Protein AF-A0A498HVF0-F1 (afdb_monomer)

Sequence (155 aa):
MLTQRLDYTDRWCKIGSKQEGSKFPEIDLFKDVYVQPGDETSEQLHVAMVEKGVIVLQEVTSQLPPETPIEDVTVPEDVGFEIMTEVLNQKFSRCHGKVVRGIGKARVRETGASSSRSTTGEVNALKEEVATLKGQLVAQDKQIKAKSEQMKAQS

pLDDT: mean 71.38, std 17.04, range [36.75, 92.62]

Radius of gyration: 37.83 Å; Cα contacts (8 Å, |Δi|>4): 48; chains: 1; bounding box: 60×61×109 Å

Structure (mmCIF, N/CA/C/O backbone):
data_AF-A0A498HVF0-F1
#
_entry.id   AF-A0A498HVF0-F1
#
loop_
_atom_site.group_PDB
_atom_site.id
_atom_site.type_symbol
_atom_site.label_atom_id
_atom_site.label_alt_id
_atom_site.label_comp_id
_atom_site.label_asym_id
_atom_site.label_entity_id
_atom_site.label_seq_id
_atom_site.pdbx_PDB_ins_code
_atom_s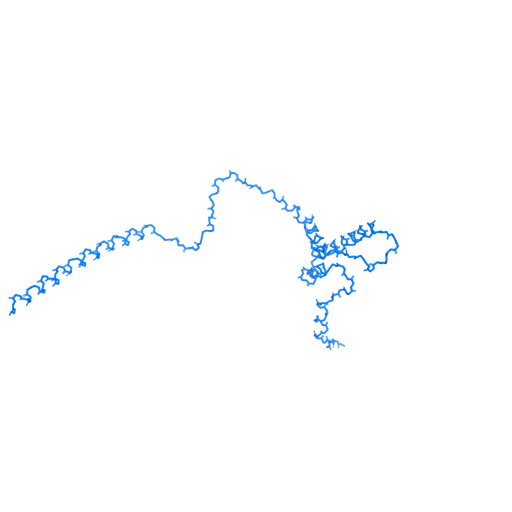ite.Cartn_x
_atom_site.Cartn_y
_atom_site.Cartn_z
_atom_site.occupancy
_atom_site.B_iso_or_equiv
_atom_site.auth_seq_id
_atom_site.auth_comp_id
_atom_site.auth_asym_id
_atom_site.auth_atom_id
_atom_site.pdbx_PDB_model_num
ATOM 1 N N . MET A 1 1 ? 11.348 -39.044 22.028 1.00 38.16 1 MET A N 1
ATOM 2 C CA . MET A 1 1 ? 12.052 -38.320 20.954 1.00 38.16 1 MET A CA 1
ATOM 3 C C . MET A 1 1 ? 11.135 -38.257 19.750 1.00 38.16 1 MET A C 1
ATOM 5 O O . MET A 1 1 ? 10.728 -39.315 19.305 1.00 38.16 1 MET A O 1
ATOM 9 N N . LEU A 1 2 ? 10.824 -37.026 19.330 1.00 42.25 2 LEU A N 1
ATOM 10 C CA . LEU A 1 2 ? 10.526 -36.534 17.976 1.00 42.25 2 LEU A CA 1
ATOM 11 C C . LEU A 1 2 ? 9.499 -37.271 17.098 1.00 42.25 2 LEU A C 1
ATOM 13 O O . LEU A 1 2 ? 9.550 -38.477 16.945 1.00 42.25 2 LEU A O 1
ATOM 17 N N . THR A 1 3 ? 8.655 -36.633 16.300 1.00 42.91 3 THR A N 1
ATOM 18 C CA . THR A 1 3 ? 8.029 -35.307 16.231 1.00 42.91 3 THR A CA 1
ATOM 19 C C . THR A 1 3 ? 7.040 -35.487 15.078 1.00 42.91 3 THR A C 1
ATOM 21 O O . THR A 1 3 ? 7.433 -35.898 13.993 1.00 42.91 3 THR A O 1
ATOM 24 N N . GLN A 1 4 ? 5.766 -35.227 15.358 1.00 43.28 4 GLN A N 1
ATOM 25 C CA . GLN A 1 4 ? 4.770 -34.642 14.457 1.00 43.28 4 GLN A CA 1
ATOM 26 C C . GLN A 1 4 ? 4.785 -35.110 12.993 1.00 43.28 4 GLN A C 1
ATOM 28 O O . GLN A 1 4 ? 5.398 -34.505 12.115 1.00 43.28 4 GLN A O 1
ATOM 33 N N . ARG A 1 5 ? 3.970 -36.129 12.728 1.00 46.84 5 ARG A N 1
ATOM 34 C CA . ARG A 1 5 ? 3.372 -36.379 11.418 1.00 46.84 5 ARG A CA 1
ATOM 35 C C . ARG A 1 5 ? 1.910 -35.935 11.502 1.00 46.84 5 ARG A C 1
ATOM 37 O O . ARG A 1 5 ? 1.025 -36.768 11.608 1.00 46.84 5 ARG A O 1
ATOM 44 N N . LEU A 1 6 ? 1.696 -34.623 11.585 1.00 47.56 6 LEU A N 1
ATOM 45 C CA . LEU A 1 6 ? 0.376 -34.009 11.427 1.00 47.56 6 LEU A CA 1
ATOM 46 C C . LEU A 1 6 ? 0.409 -33.167 10.151 1.00 47.56 6 LEU A C 1
ATOM 48 O O . LEU A 1 6 ? 0.885 -32.033 10.114 1.00 47.56 6 LEU A O 1
ATOM 52 N N . ASP A 1 7 ? 0.086 -33.877 9.077 1.00 44.22 7 ASP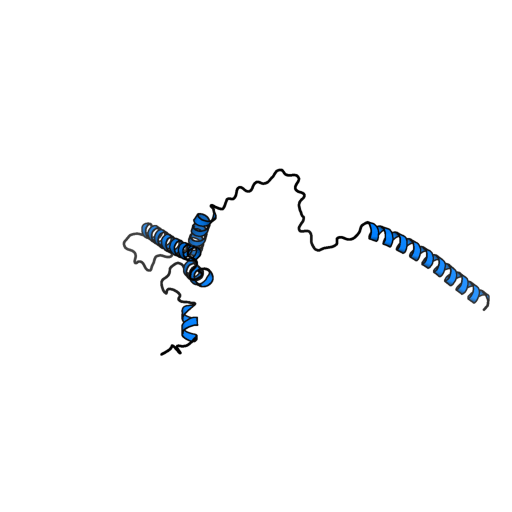 A N 1
ATOM 53 C CA . ASP A 1 7 ? -0.838 -33.511 8.012 1.00 44.22 7 ASP A CA 1
ATOM 54 C C . ASP A 1 7 ? -0.735 -32.090 7.454 1.00 44.22 7 ASP A C 1
ATOM 56 O O . ASP A 1 7 ? -1.288 -31.099 7.921 1.00 44.22 7 ASP A O 1
ATOM 60 N N . TYR A 1 8 ? -0.026 -32.043 6.333 1.00 40.94 8 TYR A N 1
ATOM 61 C CA . TYR A 1 8 ? 0.175 -30.900 5.456 1.00 40.94 8 TYR A CA 1
ATOM 62 C C . TYR A 1 8 ? -1.144 -30.230 5.014 1.00 40.94 8 TYR A C 1
ATOM 64 O O . TYR A 1 8 ? -1.128 -29.056 4.671 1.00 40.94 8 TYR A O 1
ATOM 72 N N . THR A 1 9 ? -2.288 -30.920 5.071 1.00 46.25 9 THR A N 1
ATOM 73 C CA . THR A 1 9 ? -3.623 -30.405 4.713 1.00 46.25 9 THR A CA 1
ATOM 74 C C . THR A 1 9 ? -4.228 -29.451 5.749 1.00 46.25 9 THR A C 1
ATOM 76 O O . THR A 1 9 ? -4.924 -28.516 5.355 1.00 46.25 9 THR A O 1
ATOM 79 N N . ASP A 1 10 ? -3.889 -29.582 7.037 1.00 44.72 10 ASP A N 1
ATOM 80 C CA . ASP A 1 10 ? -4.274 -28.597 8.069 1.00 44.72 10 ASP A CA 1
ATOM 81 C C . ASP A 1 10 ? -3.560 -27.256 7.864 1.00 44.72 10 ASP A C 1
ATOM 83 O O . ASP A 1 10 ? -4.070 -26.192 8.210 1.00 44.72 10 ASP A O 1
ATOM 87 N N . ARG A 1 11 ? -2.373 -27.286 7.249 1.00 47.00 11 ARG A N 1
ATOM 88 C CA . ARG A 1 11 ? -1.571 -26.090 6.983 1.00 47.00 11 ARG A CA 1
ATOM 89 C C . ARG A 1 11 ? -2.178 -25.212 5.889 1.00 47.00 11 ARG A C 1
ATOM 91 O O . ARG A 1 11 ? -2.029 -24.002 5.962 1.00 47.00 11 ARG A O 1
ATOM 98 N N . TRP A 1 12 ? -2.887 -25.800 4.923 1.00 36.75 12 TRP A N 1
ATOM 99 C CA . TRP A 1 12 ? -3.553 -25.055 3.848 1.00 36.75 12 TRP A CA 1
ATOM 100 C C . TRP A 1 12 ? -4.923 -24.504 4.264 1.00 36.75 12 TRP A C 1
ATOM 102 O O . TRP A 1 12 ? -5.242 -23.382 3.887 1.00 36.75 12 TRP A O 1
ATOM 112 N N . CYS A 1 13 ? -5.679 -25.196 5.130 1.00 44.62 13 CYS A N 1
ATOM 113 C CA . CYS A 1 13 ? -6.848 -24.591 5.796 1.00 44.62 13 CYS A CA 1
ATOM 114 C C . CYS A 1 13 ? -6.461 -23.407 6.703 1.00 44.62 13 CYS A C 1
ATOM 116 O O . CYS A 1 13 ? -7.275 -22.524 6.950 1.00 44.62 13 CYS A O 1
ATOM 118 N N . LYS A 1 14 ? -5.207 -23.356 7.168 1.00 47.31 14 LYS A N 1
ATOM 119 C CA . LYS A 1 14 ? -4.683 -22.291 8.034 1.00 47.31 14 LYS A CA 1
ATOM 120 C C . LYS A 1 14 ? -4.150 -21.057 7.298 1.00 47.31 14 LYS A C 1
ATOM 122 O O . LYS A 1 14 ? -3.873 -20.064 7.954 1.00 47.31 14 LYS A 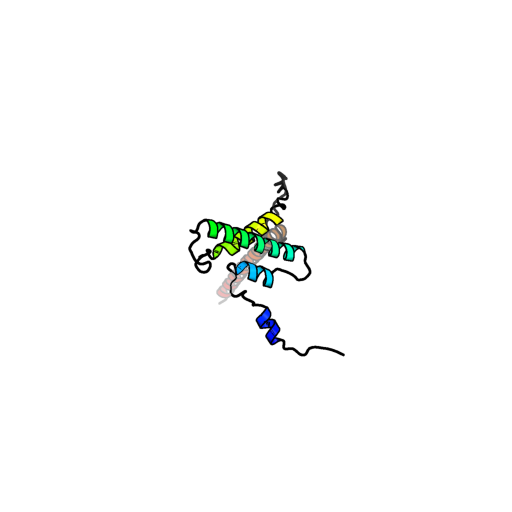O 1
ATOM 127 N N . ILE A 1 15 ? -4.009 -21.119 5.970 1.00 46.22 15 ILE A N 1
ATOM 128 C CA . ILE A 1 15 ? -3.634 -19.975 5.107 1.00 46.22 15 ILE A CA 1
ATOM 129 C C . ILE A 1 15 ? -4.857 -19.103 4.779 1.00 46.22 15 ILE A C 1
ATOM 131 O O . ILE A 1 15 ? -4.719 -17.996 4.283 1.00 46.22 15 ILE A O 1
ATOM 135 N N . GLY A 1 16 ? -6.063 -19.602 5.050 1.00 43.41 16 GLY A N 1
ATOM 136 C CA . GLY A 1 16 ? -7.310 -18.892 4.804 1.00 43.41 16 GLY A CA 1
ATOM 137 C C . GLY A 1 16 ? -8.215 -18.934 6.019 1.00 43.41 16 GLY A C 1
ATOM 138 O O . GLY A 1 16 ? -9.400 -19.235 5.872 1.00 43.41 16 GLY A O 1
ATOM 139 N N . SER A 1 17 ? -7.689 -18.646 7.216 1.00 48.69 17 SER A N 1
ATOM 140 C CA . SER A 1 17 ? -8.579 -18.244 8.299 1.00 48.69 17 SER A CA 1
ATOM 141 C C . SER A 1 17 ? -9.159 -16.888 7.919 1.00 48.69 17 SER A C 1
ATOM 143 O O . SER A 1 17 ? -8.683 -15.854 8.376 1.00 48.69 17 SER A O 1
ATOM 145 N N . LYS A 1 18 ? -10.220 -16.896 7.101 1.00 52.09 18 LYS A N 1
ATOM 146 C CA . LYS A 1 18 ? -11.287 -15.920 7.274 1.00 52.09 18 LYS A CA 1
ATOM 147 C C . LYS A 1 18 ? -11.528 -15.904 8.774 1.00 52.09 18 LYS A C 1
ATOM 149 O O . LYS A 1 18 ? -11.948 -16.919 9.329 1.00 52.09 18 LYS A O 1
ATOM 154 N N . GLN A 1 19 ? -11.183 -14.814 9.447 1.00 54.00 19 GLN A N 1
ATOM 155 C CA . GLN A 1 19 ? -11.828 -14.547 10.715 1.00 54.00 19 GLN A CA 1
ATOM 156 C C . GLN A 1 19 ? -13.307 -14.453 10.350 1.00 54.00 19 GLN A C 1
ATOM 158 O O . GLN A 1 19 ? -13.738 -13.452 9.784 1.00 54.00 19 GLN A O 1
ATOM 163 N N . GLU A 1 20 ? -14.057 -15.543 10.518 1.00 44.06 20 GLU A N 1
ATOM 164 C CA . GLU A 1 20 ? -15.509 -15.533 10.385 1.00 44.06 20 GLU A CA 1
ATOM 165 C C . GLU A 1 20 ? -16.008 -14.489 11.393 1.00 44.06 20 GLU A C 1
ATOM 167 O O . GLU A 1 20 ? -16.023 -14.737 12.595 1.00 44.06 20 GLU A O 1
ATOM 172 N N . GLY A 1 21 ? -16.272 -13.269 10.905 1.00 59.81 21 GLY A N 1
ATOM 173 C CA . GLY A 1 21 ? -16.615 -12.101 11.723 1.00 59.81 21 GLY A CA 1
ATOM 174 C C . GLY A 1 21 ? -15.734 -10.854 11.551 1.00 59.81 21 GLY A C 1
ATOM 175 O O . GLY A 1 21 ? -16.087 -9.808 12.095 1.00 59.81 21 GLY A O 1
ATOM 176 N N . SER A 1 22 ? -14.624 -10.904 10.805 1.00 71.88 22 SER A N 1
ATOM 177 C CA . SER A 1 22 ? -13.872 -9.683 10.485 1.00 71.88 22 SER A CA 1
ATOM 178 C C . SER A 1 22 ? -14.648 -8.824 9.495 1.00 71.88 22 SER A C 1
ATOM 180 O O . SER A 1 22 ? -15.094 -9.291 8.447 1.00 71.88 22 SER A O 1
ATOM 182 N N . LYS A 1 23 ? -14.795 -7.543 9.838 1.00 79.69 23 LYS A N 1
ATOM 183 C CA . LYS A 1 23 ? -15.434 -6.535 8.985 1.00 79.69 23 LYS A CA 1
ATOM 184 C C . LYS A 1 23 ? -14.487 -5.999 7.902 1.00 79.69 23 LYS A C 1
ATOM 186 O O . LYS A 1 23 ? -14.924 -5.200 7.084 1.00 79.69 23 LYS A O 1
ATOM 191 N N . PHE A 1 24 ? -13.222 -6.436 7.897 1.00 84.00 24 PHE A N 1
ATOM 192 C CA . PHE A 1 24 ? -12.171 -5.950 7.000 1.00 84.00 24 PHE A CA 1
ATOM 193 C C . PHE A 1 24 ? -11.349 -7.112 6.416 1.00 84.00 24 PHE A C 1
ATOM 195 O O . PHE A 1 24 ? -10.229 -7.369 6.874 1.00 84.00 24 PHE A O 1
ATOM 202 N N . PRO A 1 25 ? -11.876 -7.823 5.402 1.00 85.94 25 PRO A N 1
ATOM 203 C CA . PRO A 1 25 ? -11.166 -8.935 4.767 1.00 85.94 25 PRO A CA 1
ATOM 204 C C . PRO A 1 25 ? -9.836 -8.511 4.119 1.00 85.94 25 PRO A C 1
ATOM 206 O O . PRO A 1 25 ? -8.921 -9.323 4.002 1.00 85.94 25 PRO A O 1
ATOM 209 N N . GLU A 1 26 ? -9.689 -7.243 3.742 1.00 88.06 26 GLU A N 1
ATOM 210 C CA . GLU A 1 26 ? -8.460 -6.666 3.192 1.00 88.06 26 GLU A CA 1
ATOM 211 C C . GLU A 1 26 ? -7.313 -6.675 4.204 1.00 88.06 26 GLU A C 1
ATOM 213 O O . GLU A 1 26 ? -6.169 -6.965 3.849 1.00 88.06 26 GLU A O 1
ATOM 218 N N . ILE A 1 27 ? -7.615 -6.369 5.468 1.00 87.31 27 ILE A N 1
ATOM 219 C CA . ILE A 1 27 ? -6.619 -6.319 6.546 1.00 87.31 27 ILE A CA 1
ATOM 220 C C . ILE A 1 27 ? -6.186 -7.743 6.914 1.00 87.31 27 ILE A C 1
ATOM 222 O O . ILE A 1 27 ? -4.997 -7.989 7.132 1.00 87.31 27 ILE A O 1
ATOM 226 N N . ASP A 1 28 ? -7.123 -8.696 6.911 1.00 88.25 28 ASP A N 1
ATOM 227 C CA . ASP A 1 28 ? -6.799 -10.113 7.095 1.00 88.25 28 ASP A CA 1
ATOM 228 C C . ASP A 1 28 ? -5.913 -10.631 5.949 1.00 88.25 28 ASP A C 1
ATOM 230 O O . ASP A 1 28 ? -4.879 -11.253 6.194 1.00 88.25 28 ASP A O 1
ATOM 234 N N . LEU A 1 29 ? -6.239 -10.293 4.696 1.00 88.69 29 LEU A N 1
ATOM 235 C CA . LEU A 1 29 ? -5.413 -10.649 3.540 1.00 88.69 29 LEU A CA 1
ATOM 236 C C . LEU A 1 29 ? -4.016 -10.016 3.616 1.00 88.69 29 LEU A C 1
ATOM 238 O O . LEU A 1 29 ? -3.027 -10.651 3.245 1.00 88.69 29 LEU A O 1
ATOM 242 N N . PHE A 1 30 ? -3.909 -8.778 4.109 1.00 88.56 30 PHE A N 1
ATOM 243 C CA . PHE A 1 30 ? -2.622 -8.114 4.301 1.00 88.56 30 PHE A CA 1
ATOM 244 C C . PHE A 1 30 ? -1.713 -8.912 5.241 1.00 88.56 30 PHE A C 1
ATOM 246 O O . PHE A 1 30 ? -0.533 -9.109 4.941 1.00 88.56 30 PHE A O 1
ATOM 253 N N . LYS A 1 31 ? -2.268 -9.417 6.346 1.00 88.25 31 LYS A N 1
ATOM 254 C CA . LYS A 1 31 ? -1.548 -10.282 7.282 1.00 88.25 31 LYS A CA 1
ATOM 255 C C . LYS A 1 31 ? -1.006 -11.534 6.599 1.00 88.25 31 LYS A C 1
ATOM 257 O O . LYS A 1 31 ? 0.163 -11.865 6.765 1.00 88.25 31 LYS A O 1
ATOM 262 N N . ASP A 1 32 ? -1.844 -12.204 5.820 1.00 87.44 32 ASP A N 1
ATOM 263 C CA . ASP A 1 32 ? -1.503 -13.504 5.246 1.00 87.44 32 ASP A CA 1
ATOM 264 C C . ASP A 1 32 ? -0.526 -13.396 4.062 1.00 87.44 32 ASP A C 1
ATOM 266 O O . ASP A 1 32 ? 0.286 -14.297 3.843 1.00 87.44 32 ASP A O 1
ATOM 270 N N . VAL A 1 33 ? -0.580 -12.296 3.301 1.00 89.00 33 VAL A N 1
ATOM 271 C CA . VAL A 1 33 ? 0.235 -12.102 2.088 1.00 89.00 33 VAL A CA 1
ATOM 272 C C . VAL A 1 33 ? 1.514 -11.304 2.352 1.00 89.00 33 VAL A C 1
ATOM 274 O O . VAL A 1 33 ? 2.545 -11.599 1.747 1.00 89.00 33 VAL A O 1
ATOM 277 N N . TYR A 1 34 ? 1.463 -10.288 3.219 1.00 84.69 34 TYR A N 1
ATOM 278 C CA . TYR A 1 34 ? 2.530 -9.287 3.342 1.00 84.69 34 TYR A CA 1
ATOM 279 C C . TYR A 1 34 ? 3.232 -9.258 4.701 1.00 84.69 34 TYR A C 1
ATOM 281 O O . TYR A 1 34 ? 4.359 -8.765 4.765 1.00 84.69 34 TYR A O 1
ATOM 289 N N . VAL A 1 35 ? 2.624 -9.768 5.778 1.00 89.50 35 VAL A N 1
ATOM 290 C CA . VAL A 1 35 ? 3.291 -9.800 7.089 1.00 89.50 35 VAL A CA 1
ATOM 291 C C . VAL A 1 35 ? 4.255 -10.975 7.132 1.00 89.50 35 VAL A C 1
ATOM 293 O O . VAL A 1 35 ? 3.862 -12.141 7.181 1.00 89.50 35 VAL A O 1
ATOM 296 N N . GLN A 1 36 ? 5.548 -10.660 7.106 1.00 88.44 36 GLN A N 1
ATOM 297 C CA . GLN A 1 36 ? 6.593 -11.665 7.191 1.00 88.44 36 GLN A CA 1
ATOM 298 C C . GLN A 1 36 ? 6.885 -11.968 8.668 1.00 88.44 36 GLN A C 1
ATOM 300 O O . GLN A 1 36 ? 7.240 -11.052 9.411 1.00 88.44 36 GLN A O 1
ATOM 305 N N . PRO A 1 37 ? 6.805 -13.237 9.110 1.00 81.94 37 PRO A N 1
ATOM 306 C CA . PRO A 1 37 ? 7.096 -13.589 10.495 1.00 81.94 37 PRO A CA 1
ATOM 307 C C . PRO A 1 37 ? 8.516 -13.170 10.887 1.00 81.94 37 PRO A C 1
ATOM 309 O O . PRO A 1 37 ? 9.480 -13.554 10.216 1.00 81.94 37 PRO A O 1
ATOM 312 N N . GLY A 1 38 ? 8.644 -12.419 11.982 1.00 84.00 38 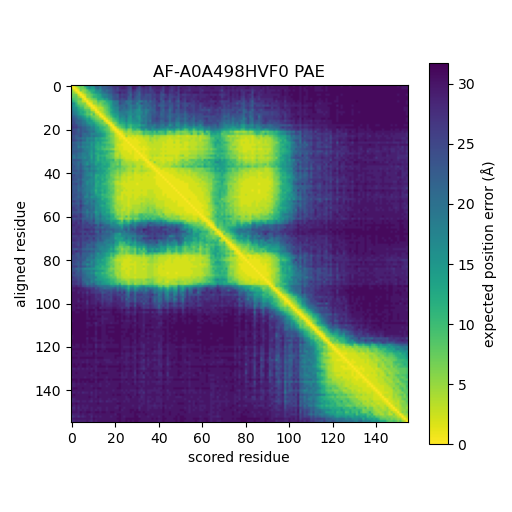GLY A N 1
ATOM 313 C CA . GLY A 1 38 ? 9.934 -11.933 12.475 1.00 84.00 38 GLY A CA 1
ATOM 314 C C . GLY A 1 38 ? 10.415 -10.623 11.843 1.00 84.00 38 GLY A C 1
ATOM 315 O O . GLY A 1 38 ? 11.517 -10.181 12.164 1.00 84.00 38 GLY A O 1
ATOM 316 N N . ASP A 1 39 ? 9.615 -9.992 10.978 1.00 88.25 39 ASP A N 1
ATOM 317 C CA . ASP A 1 39 ? 9.798 -8.589 10.604 1.00 88.25 39 ASP A CA 1
ATOM 318 C C . ASP A 1 39 ? 8.885 -7.694 11.450 1.00 88.25 39 ASP A C 1
ATOM 320 O O . ASP A 1 39 ? 7.689 -7.550 11.191 1.00 88.25 39 ASP A O 1
ATOM 324 N N . GLU A 1 40 ? 9.492 -7.031 12.432 1.00 89.62 40 GLU A N 1
ATOM 325 C CA . GLU A 1 40 ? 8.815 -6.120 13.355 1.00 89.62 40 GLU A CA 1
ATOM 326 C C . GLU A 1 40 ? 8.066 -4.989 12.632 1.00 89.62 40 GLU A C 1
ATOM 328 O O . GLU A 1 40 ? 7.063 -4.490 13.143 1.00 89.62 40 GLU A O 1
ATOM 333 N N . THR A 1 41 ? 8.520 -4.566 11.447 1.00 88.31 41 THR A N 1
ATOM 334 C CA . THR A 1 41 ? 7.895 -3.449 10.728 1.00 88.31 41 THR A CA 1
ATOM 335 C C . THR A 1 41 ? 6.575 -3.849 10.078 1.00 88.31 41 THR A C 1
ATOM 337 O O . THR A 1 41 ? 5.579 -3.140 10.244 1.00 88.31 41 THR A O 1
ATOM 340 N N . SER A 1 42 ? 6.533 -4.994 9.390 1.00 87.44 42 SER A N 1
ATOM 341 C CA . SER A 1 42 ? 5.299 -5.530 8.806 1.00 87.44 42 SER A CA 1
ATOM 342 C C . SER A 1 42 ? 4.288 -5.951 9.880 1.00 87.44 42 SER A C 1
ATOM 344 O O . SER A 1 42 ? 3.096 -5.665 9.748 1.00 87.44 42 SER A O 1
ATOM 346 N N . GLU A 1 43 ? 4.757 -6.511 10.999 1.00 88.94 43 GLU A N 1
ATOM 347 C CA . GLU A 1 43 ? 3.909 -6.840 12.149 1.00 88.94 43 GLU A CA 1
ATOM 348 C C . GLU A 1 43 ? 3.295 -5.577 12.781 1.00 88.94 43 GLU A C 1
ATOM 350 O O . GLU A 1 43 ? 2.085 -5.526 13.020 1.00 88.94 43 GLU A O 1
ATOM 355 N N . GLN A 1 44 ? 4.088 -4.515 12.978 1.00 90.75 44 GLN A N 1
ATOM 356 C CA . GLN A 1 44 ? 3.588 -3.225 13.472 1.00 90.75 44 GLN A CA 1
ATOM 357 C C . GLN A 1 44 ? 2.579 -2.568 12.523 1.00 90.75 44 GLN A C 1
ATOM 359 O O . GLN A 1 44 ? 1.661 -1.892 12.989 1.00 90.75 44 GLN A O 1
ATOM 364 N N . LEU A 1 45 ? 2.745 -2.729 11.207 1.00 91.25 45 LEU A N 1
ATOM 365 C CA . LEU A 1 45 ? 1.788 -2.215 10.226 1.00 91.25 45 LEU A CA 1
ATOM 366 C C . LEU A 1 45 ? 0.433 -2.899 10.371 1.00 91.25 45 LEU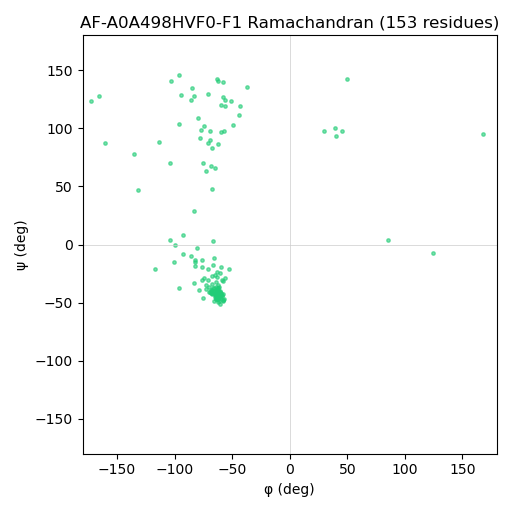 A C 1
ATOM 368 O O . LEU A 1 45 ? -0.582 -2.211 10.452 1.00 91.25 45 LEU A O 1
ATOM 372 N N . HIS A 1 46 ? 0.419 -4.227 10.472 1.00 90.94 46 HIS A N 1
ATOM 373 C CA . HIS A 1 46 ? -0.818 -4.975 10.664 1.00 90.94 46 HIS A CA 1
ATOM 374 C C . HIS A 1 46 ? -1.519 -4.603 11.978 1.00 90.94 46 HIS A C 1
ATOM 376 O O . HIS A 1 46 ? -2.722 -4.351 11.974 1.00 90.94 46 HIS A O 1
ATOM 382 N N . VAL A 1 47 ? -0.780 -4.488 13.089 1.00 91.75 47 VAL A N 1
ATOM 383 C CA . VAL A 1 47 ? -1.355 -4.040 14.373 1.00 91.75 47 VAL A CA 1
ATOM 384 C C . VAL A 1 47 ? -2.007 -2.662 14.233 1.00 91.75 47 VAL A C 1
ATOM 386 O O . VAL A 1 47 ? -3.155 -2.490 14.633 1.00 91.75 47 VAL A O 1
ATOM 389 N N . ALA A 1 48 ? -1.328 -1.705 13.595 1.00 92.62 48 ALA A N 1
ATOM 390 C CA . ALA A 1 48 ? -1.870 -0.365 13.385 1.00 92.62 48 ALA A CA 1
ATOM 391 C C . ALA A 1 48 ? -3.124 -0.354 12.487 1.00 92.62 48 ALA A C 1
ATOM 393 O O . ALA A 1 48 ? -4.045 0.422 12.736 1.00 92.62 48 ALA A O 1
ATOM 394 N N . MET A 1 49 ? -3.183 -1.213 11.461 1.00 92.31 49 MET A N 1
ATOM 395 C CA . MET A 1 49 ? -4.374 -1.373 10.613 1.00 92.31 49 MET A CA 1
ATOM 396 C C . MET A 1 49 ? -5.563 -1.922 11.405 1.00 92.31 49 MET A C 1
ATOM 398 O O . MET A 1 49 ? -6.665 -1.390 11.291 1.00 92.31 49 MET A O 1
ATOM 402 N N . VAL A 1 50 ? -5.341 -2.927 12.257 1.00 89.94 50 VAL A N 1
ATOM 403 C CA . VAL A 1 50 ? -6.391 -3.486 13.122 1.00 89.94 50 VAL A CA 1
ATOM 404 C C . VAL A 1 50 ? -6.893 -2.444 14.124 1.00 89.94 50 VAL A C 1
ATOM 406 O O . VAL A 1 50 ? -8.101 -2.254 14.255 1.00 89.94 50 VAL A O 1
ATOM 409 N N . GLU A 1 51 ? -5.991 -1.720 14.792 1.00 91.75 51 GLU A N 1
ATOM 410 C CA . GLU A 1 51 ? -6.353 -0.651 15.735 1.00 91.75 51 GLU A CA 1
ATOM 411 C C . GLU A 1 51 ? -7.187 0.447 15.063 1.00 91.75 51 GLU A C 1
ATOM 413 O O . GLU A 1 51 ? -8.216 0.869 15.595 1.00 91.75 51 GLU A O 1
ATOM 418 N N . LYS A 1 52 ? -6.785 0.879 13.863 1.00 90.88 52 LYS A N 1
ATOM 419 C CA . LYS A 1 52 ? -7.535 1.857 13.067 1.00 90.88 52 LYS A CA 1
ATOM 420 C C . LYS A 1 52 ? -8.904 1.335 12.648 1.00 90.88 52 LYS A C 1
ATOM 422 O O . LYS A 1 52 ? -9.878 2.072 12.767 1.00 90.88 52 LYS A O 1
ATOM 427 N N . GLY A 1 53 ? -9.003 0.072 12.238 1.00 88.25 53 GLY A N 1
ATOM 428 C CA . GLY A 1 53 ? -10.286 -0.556 11.931 1.00 88.25 53 GLY A CA 1
ATOM 429 C C . GLY A 1 53 ? -11.250 -0.536 13.114 1.00 88.25 53 GLY A C 1
ATOM 430 O O . GLY A 1 53 ? -12.414 -0.187 12.943 1.00 88.25 53 GLY A O 1
ATOM 431 N N . VAL A 1 54 ? -10.772 -0.812 14.330 1.00 88.38 54 VAL A N 1
ATOM 432 C CA . VAL A 1 54 ? -11.603 -0.726 15.545 1.00 88.38 54 VAL A CA 1
ATOM 433 C C . VAL A 1 54 ? -12.117 0.698 15.776 1.00 88.38 54 VAL A C 1
ATOM 435 O O . VAL A 1 54 ? -13.289 0.873 16.105 1.00 88.38 54 VAL A O 1
ATOM 438 N N . ILE A 1 55 ? -11.275 1.712 15.560 1.00 89.62 55 ILE A N 1
ATOM 439 C CA . ILE A 1 55 ? -11.669 3.122 15.689 1.00 89.62 55 ILE A CA 1
ATOM 440 C C . ILE A 1 55 ? -12.761 3.475 14.675 1.00 89.62 55 ILE A C 1
ATOM 442 O O . ILE A 1 55 ? -13.774 4.055 15.057 1.00 89.62 55 ILE A O 1
ATOM 446 N N . VAL A 1 56 ? -12.589 3.089 13.409 1.00 87.56 56 VAL A N 1
ATOM 447 C CA . VAL A 1 56 ? -13.577 3.359 12.353 1.00 87.56 56 VAL A CA 1
ATOM 448 C C . VAL A 1 56 ? -14.901 2.659 12.653 1.00 87.56 56 VAL A C 1
ATOM 450 O O . VAL A 1 56 ? -15.965 3.258 12.525 1.00 87.56 56 VAL A O 1
ATOM 453 N N . LEU A 1 57 ? -14.864 1.414 13.135 1.00 84.81 57 LEU A N 1
ATOM 454 C CA . LEU A 1 57 ? -16.074 0.715 13.572 1.00 84.81 57 LEU A CA 1
ATOM 455 C C . LEU A 1 57 ? -16.774 1.450 14.713 1.00 84.81 57 LEU A C 1
ATOM 457 O O . LEU A 1 57 ? -17.991 1.622 14.672 1.00 84.81 57 LEU A O 1
ATOM 461 N N . GLN A 1 58 ? -16.019 1.908 15.710 1.00 84.31 58 GLN A N 1
ATOM 462 C CA . GLN A 1 58 ? -16.566 2.667 16.829 1.00 84.31 58 GLN A CA 1
ATOM 463 C C . GLN A 1 58 ? -17.184 3.999 16.368 1.00 84.31 58 GLN A C 1
ATOM 465 O O . GLN A 1 58 ? -18.263 4.383 16.830 1.00 84.31 58 GLN A O 1
ATOM 470 N N . GLU A 1 59 ? -16.542 4.689 15.431 1.00 85.31 59 GLU A N 1
ATOM 471 C CA . GLU A 1 59 ? -17.055 5.918 14.831 1.00 85.31 59 GLU A CA 1
ATOM 472 C C . GLU A 1 59 ? -18.380 5.675 14.101 1.00 85.31 59 GLU A C 1
ATOM 474 O O . GLU A 1 59 ? -19.364 6.364 14.370 1.00 85.31 59 GLU A O 1
ATOM 479 N N . VAL A 1 60 ? -18.445 4.647 13.252 1.00 79.94 60 VAL A N 1
ATOM 480 C CA . VAL A 1 60 ? -19.674 4.279 12.533 1.00 79.94 60 VAL A CA 1
ATOM 481 C C . VAL A 1 60 ? -20.785 3.904 13.517 1.00 79.94 60 VAL A C 1
ATOM 483 O O . VAL A 1 60 ? -21.919 4.355 13.365 1.00 79.94 60 VAL A O 1
ATOM 486 N N . THR A 1 61 ? -20.475 3.156 14.582 1.00 76.19 61 THR A N 1
ATOM 487 C CA . THR A 1 61 ? -21.475 2.822 15.614 1.00 76.19 61 THR A CA 1
ATOM 488 C C . THR A 1 61 ? -21.984 4.040 16.380 1.00 76.19 61 THR A C 1
ATOM 490 O O . THR A 1 61 ? -23.115 4.019 16.850 1.00 76.19 61 THR A O 1
ATOM 493 N N . SER A 1 62 ? -21.197 5.117 16.471 1.00 80.75 62 SER A N 1
ATOM 494 C CA . SER A 1 62 ? -21.613 6.363 17.130 1.00 80.75 62 SER A CA 1
ATOM 495 C C . SER A 1 62 ? -22.583 7.188 16.277 1.00 80.75 62 SER A C 1
ATOM 497 O O . SER A 1 62 ? -23.290 8.042 16.810 1.00 80.75 62 SER A O 1
ATOM 499 N N . GLN A 1 63 ? -22.626 6.944 14.962 1.00 74.69 63 GLN A N 1
ATOM 500 C CA . GLN A 1 63 ? -23.590 7.567 14.047 1.00 74.69 63 GLN A CA 1
ATOM 501 C C . GLN A 1 63 ? -24.954 6.855 14.051 1.00 74.69 63 GLN A C 1
ATOM 503 O O . GLN A 1 63 ? -25.939 7.417 13.570 1.00 74.69 63 GLN A O 1
ATOM 508 N N . LEU A 1 64 ? -25.026 5.637 14.597 1.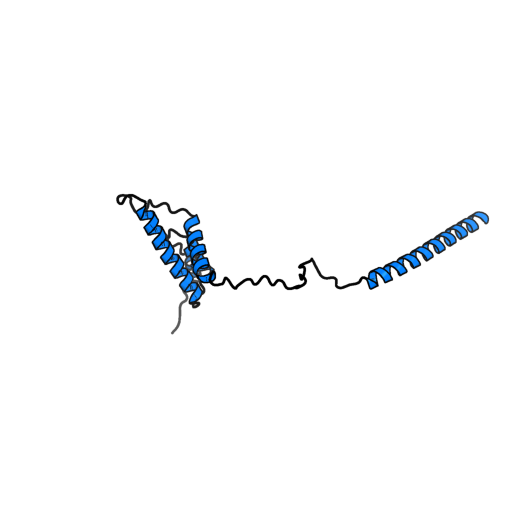00 66.94 64 LEU A N 1
ATOM 509 C CA . LEU A 1 64 ? -26.251 4.847 14.712 1.00 66.94 64 LEU A CA 1
ATOM 510 C C . LEU A 1 64 ? -26.894 5.022 16.102 1.00 66.94 64 LEU A C 1
ATOM 512 O O . LEU A 1 64 ? -26.191 5.173 17.103 1.00 66.94 64 LEU A O 1
ATOM 516 N N . PRO A 1 65 ? -28.235 5.000 16.201 1.00 65.38 65 PRO A N 1
ATOM 517 C CA . PRO A 1 65 ? -28.918 5.059 17.485 1.00 65.38 65 PRO A CA 1
ATOM 518 C C . PRO A 1 65 ? -28.564 3.830 18.349 1.00 65.38 65 PRO A C 1
ATOM 520 O O . PRO A 1 65 ? -28.491 2.711 17.831 1.00 65.38 65 PRO A O 1
ATOM 523 N N . PRO A 1 66 ? -28.383 4.006 19.673 1.00 60.81 66 PRO A N 1
ATOM 524 C CA . PRO A 1 66 ? -27.831 2.994 20.585 1.00 60.81 66 PRO A CA 1
ATOM 525 C C . PRO A 1 66 ? -28.704 1.739 20.796 1.00 60.81 66 PRO A C 1
ATOM 527 O O . PRO A 1 66 ? -28.337 0.872 21.583 1.00 60.81 66 PRO A O 1
ATOM 530 N N . GLU A 1 67 ? -29.844 1.621 20.111 1.00 57.72 67 GLU A N 1
ATOM 531 C CA . GLU A 1 67 ? -30.800 0.510 20.242 1.00 57.72 67 GLU A CA 1
ATOM 532 C C . GLU A 1 67 ? -30.678 -0.553 19.129 1.00 57.72 67 GLU A C 1
ATOM 534 O O . GLU A 1 67 ? -31.409 -1.543 19.140 1.00 57.72 67 GLU A O 1
ATOM 539 N N . THR A 1 68 ? -29.757 -0.383 18.175 1.00 56.59 68 THR A N 1
ATOM 540 C CA . THR A 1 68 ? -29.625 -1.270 17.002 1.00 56.59 68 THR A CA 1
ATOM 541 C C . THR A 1 68 ? -28.583 -2.379 17.252 1.00 56.59 68 THR A C 1
ATOM 543 O O . THR A 1 68 ? -27.467 -2.068 17.674 1.00 56.59 68 THR A O 1
ATOM 546 N N . PRO A 1 69 ? -28.897 -3.673 17.027 1.00 55.09 69 PRO A N 1
ATOM 547 C CA . PRO A 1 69 ? -27.968 -4.780 17.271 1.00 55.09 69 PRO A CA 1
ATOM 548 C C . PRO A 1 69 ? -26.715 -4.705 16.380 1.00 55.09 69 PRO A C 1
ATOM 550 O O . PRO A 1 69 ? -26.777 -4.358 15.205 1.00 55.09 69 PRO A O 1
ATOM 553 N N . ILE A 1 70 ? -25.565 -5.080 16.952 1.00 56.78 70 ILE A N 1
ATOM 554 C CA . ILE A 1 70 ? -24.198 -4.913 16.405 1.00 56.78 70 ILE A CA 1
ATOM 555 C C . ILE A 1 70 ? -23.976 -5.628 15.049 1.00 56.78 70 ILE A C 1
ATOM 557 O O . ILE A 1 70 ? -23.045 -5.283 14.311 1.00 56.78 70 ILE A O 1
ATOM 561 N N . GLU A 1 71 ? -24.831 -6.597 14.709 1.00 56.62 71 GLU A N 1
ATOM 562 C CA . GLU A 1 71 ? -24.828 -7.314 13.425 1.00 56.62 71 GLU A CA 1
ATOM 563 C C . GLU A 1 71 ? -25.305 -6.465 12.233 1.00 56.62 71 GLU A C 1
ATOM 565 O O . GLU A 1 71 ? -24.917 -6.773 11.112 1.00 56.62 71 GLU A O 1
ATOM 570 N N . ASP A 1 72 ? -26.060 -5.377 12.443 1.00 55.97 72 ASP A N 1
ATOM 571 C CA . ASP A 1 72 ? -26.654 -4.576 11.350 1.00 55.97 72 ASP A CA 1
ATOM 572 C C . ASP A 1 72 ? -25.779 -3.383 10.906 1.00 55.97 72 ASP A C 1
ATOM 574 O O . ASP A 1 72 ? -26.184 -2.522 10.126 1.00 55.97 72 ASP A O 1
ATOM 578 N N . VAL A 1 73 ? -24.544 -3.296 11.414 1.00 59.59 73 VAL A N 1
ATOM 579 C CA . VAL A 1 73 ? -23.595 -2.249 11.012 1.00 59.59 73 VAL A CA 1
ATOM 580 C C . VAL A 1 73 ? -22.993 -2.625 9.661 1.00 59.59 73 VAL A C 1
ATOM 582 O O . VAL A 1 73 ? -21.969 -3.311 9.595 1.00 59.59 73 VAL A O 1
ATOM 585 N N . THR A 1 74 ? -23.627 -2.160 8.586 1.00 62.84 74 THR A N 1
ATOM 586 C CA . THR A 1 74 ? -23.112 -2.257 7.218 1.00 62.84 74 THR A CA 1
ATOM 587 C C . THR A 1 74 ? -21.904 -1.338 7.059 1.00 62.84 74 THR A C 1
ATOM 589 O O . THR A 1 74 ? -22.043 -0.130 6.861 1.00 62.84 74 THR A O 1
ATOM 592 N N . VAL A 1 75 ? -20.706 -1.904 7.177 1.00 67.25 75 VAL A N 1
ATOM 593 C CA . VAL A 1 75 ? -19.464 -1.204 6.845 1.00 67.25 75 VAL A CA 1
ATOM 594 C C . VAL A 1 75 ? -19.257 -1.331 5.337 1.00 67.25 75 VAL A C 1
ATOM 596 O O . VAL A 1 75 ? -19.332 -2.450 4.829 1.00 67.25 75 VAL A O 1
ATOM 599 N N . PRO A 1 76 ? -19.040 -0.224 4.607 1.00 73.56 76 PRO A N 1
ATOM 600 C CA . PRO A 1 76 ? -18.739 -0.290 3.185 1.00 73.56 76 PRO A CA 1
ATOM 601 C C . PRO A 1 76 ? -17.492 -1.144 2.930 1.00 73.56 76 PRO A C 1
ATOM 603 O O . PRO A 1 76 ? -16.507 -1.041 3.661 1.00 73.56 76 PRO A O 1
ATOM 606 N N . GLU A 1 77 ? -17.528 -1.945 1.867 1.00 72.31 77 GLU A N 1
ATOM 607 C CA . GLU A 1 77 ? -16.455 -2.882 1.494 1.00 72.31 77 GLU A CA 1
ATOM 608 C C . GLU A 1 77 ? -15.103 -2.170 1.282 1.00 72.31 77 GLU A C 1
ATOM 610 O O . GLU A 1 77 ? -14.055 -2.700 1.635 1.00 72.31 77 GLU A O 1
ATOM 615 N N . ASP A 1 78 ? -15.115 -0.916 0.819 1.00 81.62 78 ASP A N 1
ATOM 616 C CA . ASP A 1 78 ? -13.896 -0.142 0.545 1.00 81.62 78 ASP A CA 1
ATOM 617 C C . ASP A 1 78 ? -13.181 0.408 1.794 1.00 81.62 78 ASP A C 1
ATOM 619 O O . ASP A 1 78 ? -12.023 0.828 1.710 1.00 81.62 78 ASP A O 1
ATOM 623 N N . VAL A 1 79 ? -13.820 0.395 2.970 1.00 87.00 79 VAL A N 1
ATOM 624 C CA . VAL A 1 79 ? -13.237 0.988 4.190 1.00 87.00 79 VAL A CA 1
ATOM 625 C C . VAL A 1 79 ? -11.962 0.252 4.617 1.00 87.00 79 VAL A C 1
ATOM 627 O O . VAL A 1 79 ? -11.021 0.876 5.108 1.00 87.00 79 VAL A O 1
ATOM 630 N N . GLY A 1 80 ? -11.877 -1.061 4.372 1.00 86.62 80 GLY A N 1
ATOM 631 C CA . GLY A 1 80 ? -10.665 -1.843 4.640 1.00 86.62 80 GLY A CA 1
ATOM 632 C C . GLY A 1 80 ? -9.455 -1.346 3.840 1.00 86.62 80 GLY A C 1
ATOM 633 O O . GLY A 1 80 ? -8.358 -1.196 4.387 1.00 86.62 80 GLY A O 1
ATOM 634 N N . PHE A 1 81 ? -9.660 -1.010 2.562 1.00 88.38 81 PHE A N 1
ATOM 635 C CA . PHE A 1 81 ? -8.619 -0.446 1.699 1.00 88.38 81 PHE A CA 1
ATOM 636 C C . PHE A 1 81 ? -8.232 0.978 2.099 1.00 88.38 81 PHE A C 1
ATOM 638 O O . PHE A 1 81 ? -7.049 1.334 2.027 1.00 88.38 81 PHE A O 1
ATOM 645 N N . GLU A 1 82 ? -9.199 1.788 2.534 1.00 90.88 82 GLU A N 1
ATOM 646 C CA . GLU A 1 82 ? -8.949 3.139 3.036 1.00 90.88 82 GLU A CA 1
ATOM 647 C C . GLU A 1 82 ? -8.063 3.103 4.285 1.00 90.88 82 GLU A C 1
ATOM 649 O O . GLU A 1 82 ? -7.016 3.752 4.306 1.00 90.88 82 GLU A O 1
ATOM 654 N N . ILE A 1 83 ? -8.401 2.258 5.265 1.00 91.06 83 ILE A N 1
ATOM 655 C CA . ILE A 1 83 ? -7.603 2.057 6.483 1.00 91.06 83 ILE A CA 1
ATOM 656 C C . ILE A 1 83 ? -6.183 1.602 6.138 1.00 91.06 83 ILE A C 1
ATOM 658 O O . ILE A 1 83 ? -5.205 2.164 6.639 1.00 91.06 83 ILE A O 1
ATOM 662 N N . MET A 1 84 ? -6.047 0.600 5.264 1.00 90.44 84 MET A N 1
ATOM 663 C CA . MET A 1 84 ? -4.741 0.100 4.834 1.00 90.44 84 MET A CA 1
ATOM 664 C C . MET A 1 84 ? -3.902 1.225 4.212 1.00 90.44 84 MET A C 1
ATOM 666 O O . MET A 1 84 ? -2.739 1.425 4.574 1.00 90.44 84 MET A O 1
ATOM 670 N N . THR A 1 85 ? -4.502 1.998 3.308 1.00 87.88 85 THR A N 1
ATOM 671 C CA . THR A 1 85 ? -3.833 3.095 2.604 1.00 87.88 85 THR A CA 1
ATOM 672 C C . THR A 1 85 ? -3.470 4.236 3.550 1.00 87.88 85 THR A C 1
ATOM 674 O O . THR A 1 85 ? -2.362 4.764 3.465 1.00 87.88 85 THR A O 1
ATOM 677 N N . GLU A 1 86 ? -4.349 4.605 4.482 1.00 91.25 86 GLU A N 1
ATOM 678 C CA . GLU A 1 86 ? -4.090 5.641 5.483 1.00 91.25 86 GLU A CA 1
ATOM 679 C C . GLU A 1 86 ? -2.920 5.254 6.391 1.00 91.25 86 GLU A C 1
ATOM 681 O O . GLU A 1 86 ? -2.013 6.062 6.590 1.00 91.25 86 GLU A O 1
ATOM 686 N N . VAL A 1 87 ? -2.888 4.018 6.900 1.00 91.62 87 VAL A N 1
ATOM 687 C CA . VAL A 1 87 ? -1.814 3.540 7.787 1.00 91.62 87 VAL A CA 1
ATOM 688 C C . VAL A 1 87 ? -0.474 3.487 7.060 1.00 91.62 87 VAL A C 1
ATOM 690 O O . VAL A 1 87 ? 0.539 3.967 7.585 1.00 91.62 87 VAL A O 1
ATOM 693 N N . LEU A 1 88 ? -0.458 2.955 5.834 1.00 88.94 88 LEU A N 1
ATOM 694 C CA . LEU A 1 88 ? 0.739 2.944 4.995 1.00 88.94 88 LEU A CA 1
ATOM 695 C C . LEU A 1 88 ? 1.204 4.370 4.710 1.00 88.94 88 LEU A C 1
ATOM 697 O O . LEU A 1 88 ? 2.377 4.687 4.903 1.00 88.94 88 LEU A O 1
ATOM 701 N N . ASN A 1 89 ? 0.290 5.262 4.339 1.00 88.00 89 ASN A N 1
ATOM 702 C CA . ASN A 1 89 ? 0.617 6.662 4.149 1.00 88.00 89 ASN A CA 1
ATOM 703 C C . ASN A 1 89 ? 1.134 7.272 5.452 1.00 88.00 89 ASN A C 1
ATOM 705 O O . ASN A 1 89 ? 2.164 7.918 5.427 1.00 88.00 89 ASN A O 1
ATOM 709 N N . GLN A 1 90 ? 0.553 7.054 6.619 1.00 86.19 90 GLN A N 1
ATOM 710 C CA . GLN A 1 90 ? 1.070 7.651 7.851 1.00 86.19 90 GLN A CA 1
ATOM 711 C C . GLN A 1 90 ? 2.521 7.228 8.149 1.00 86.19 90 GLN A C 1
ATOM 713 O O . GLN A 1 90 ? 3.350 8.056 8.540 1.00 86.19 90 GLN A O 1
ATOM 718 N N . LYS A 1 91 ? 2.847 5.949 7.942 1.00 83.12 91 LYS A N 1
ATOM 719 C CA . LYS A 1 91 ? 4.177 5.389 8.227 1.00 83.12 91 LYS A CA 1
ATOM 720 C C . LYS A 1 91 ? 5.203 5.720 7.140 1.00 83.12 91 LYS A C 1
ATOM 722 O O . LYS A 1 91 ? 6.340 6.061 7.465 1.00 83.12 91 LYS A O 1
ATOM 727 N N . PHE A 1 92 ? 4.801 5.689 5.870 1.00 76.94 92 PHE A N 1
ATOM 728 C CA . PHE A 1 92 ? 5.682 5.884 4.714 1.00 76.94 92 PHE A CA 1
ATOM 729 C C . PHE A 1 92 ? 5.618 7.290 4.098 1.00 76.94 92 PHE A C 1
ATOM 731 O O . PHE A 1 92 ? 6.542 7.680 3.392 1.00 76.94 92 PHE A O 1
ATOM 738 N N . SER A 1 93 ? 4.621 8.127 4.403 1.00 65.69 93 SER A N 1
ATOM 739 C CA . SER A 1 93 ? 4.548 9.522 3.907 1.00 65.69 93 SER A CA 1
ATOM 740 C C . SER A 1 93 ? 5.654 10.399 4.470 1.00 65.69 93 SER A C 1
ATOM 742 O O . SER A 1 93 ? 5.977 11.434 3.885 1.00 65.69 93 SER A O 1
ATOM 744 N N . ARG A 1 94 ? 6.310 9.973 5.557 1.00 61.50 94 ARG A N 1
ATOM 745 C CA . ARG A 1 94 ? 7.544 10.609 6.037 1.00 61.50 94 ARG A CA 1
ATOM 746 C C . ARG A 1 94 ? 8.714 10.433 5.057 1.00 61.50 94 ARG A C 1
ATOM 748 O O . ARG A 1 94 ? 9.707 11.147 5.166 1.00 61.50 94 ARG A O 1
ATOM 755 N N . CYS A 1 95 ? 8.571 9.566 4.053 1.00 54.78 95 CYS A N 1
ATOM 756 C CA . CYS A 1 95 ? 9.429 9.480 2.877 1.00 54.78 95 CYS A CA 1
ATOM 757 C C . CYS A 1 95 ? 9.046 10.494 1.786 1.00 54.78 95 CYS A C 1
ATOM 759 O O . CYS A 1 95 ? 9.367 10.279 0.618 1.00 54.78 95 CYS A O 1
ATOM 761 N N . HIS A 1 96 ? 8.466 11.649 2.139 1.00 56.88 96 HIS A N 1
ATOM 762 C CA . HIS A 1 96 ? 8.686 12.878 1.370 1.00 56.88 96 HIS A CA 1
ATOM 763 C C . HIS A 1 96 ? 10.170 13.264 1.479 1.00 56.88 96 HIS A C 1
ATOM 765 O O . HIS A 1 96 ? 10.554 14.284 2.052 1.00 56.88 96 HIS A O 1
ATOM 771 N N . GLY A 1 97 ? 11.040 12.420 0.917 1.00 56.75 97 GLY A N 1
ATOM 772 C CA . GLY A 1 97 ? 12.343 12.858 0.479 1.00 56.75 97 GLY A CA 1
ATOM 773 C C . GLY A 1 97 ? 12.081 14.070 -0.392 1.00 56.75 97 GLY A C 1
ATOM 774 O O . GLY A 1 97 ? 11.266 14.018 -1.313 1.00 56.75 97 GLY A O 1
ATOM 775 N N . LYS A 1 98 ? 12.701 15.191 -0.034 1.00 61.88 98 LYS A N 1
ATOM 776 C CA . LYS A 1 98 ? 12.648 16.420 -0.810 1.00 61.88 98 LYS A CA 1
ATOM 777 C C . LYS A 1 98 ? 12.984 16.034 -2.250 1.00 61.88 98 LYS A C 1
ATOM 779 O O . LYS A 1 98 ? 14.148 15.764 -2.544 1.00 61.88 98 LYS A O 1
ATOM 784 N N . VAL A 1 99 ? 11.985 15.951 -3.132 1.00 62.03 99 VAL A N 1
ATOM 785 C CA . VAL A 1 99 ? 12.235 15.775 -4.561 1.00 62.03 99 VAL A CA 1
ATOM 786 C C . VAL A 1 99 ? 12.804 17.106 -5.000 1.00 62.03 99 VAL A C 1
ATOM 788 O O . VAL A 1 99 ? 12.093 18.039 -5.370 1.00 62.03 99 VAL A O 1
ATOM 791 N N . VAL A 1 100 ? 14.120 17.234 -4.868 1.00 56.62 100 VAL A N 1
ATOM 792 C CA . VAL A 1 100 ? 14.853 18.326 -5.472 1.00 56.62 100 VAL A CA 1
ATOM 793 C C . VAL A 1 100 ? 14.785 18.030 -6.958 1.00 56.62 100 VAL A C 1
ATOM 795 O O . VAL A 1 100 ? 15.625 17.324 -7.512 1.00 56.62 100 VAL A O 1
ATOM 798 N N . ARG A 1 101 ? 13.744 18.546 -7.615 1.00 64.19 101 ARG A N 1
ATOM 799 C CA . ARG A 1 101 ? 13.768 18.752 -9.055 1.00 64.19 101 ARG A CA 1
ATOM 800 C C . ARG A 1 101 ? 14.892 19.749 -9.294 1.00 64.19 101 ARG A C 1
ATOM 802 O O . ARG A 1 101 ? 14.689 20.960 -9.254 1.00 64.19 101 ARG A O 1
ATOM 809 N N . GLY A 1 102 ? 16.106 19.227 -9.423 1.00 57.25 102 GLY A N 1
ATOM 810 C CA . GLY A 1 102 ? 17.270 20.030 -9.716 1.00 57.25 102 GLY A CA 1
ATOM 811 C C . GLY A 1 102 ? 16.983 20.783 -11.004 1.00 57.25 102 GLY A C 1
ATOM 812 O O . GLY A 1 102 ? 16.693 20.172 -12.031 1.00 57.25 102 GLY A O 1
ATOM 813 N N . ILE A 1 103 ? 17.092 22.109 -10.967 1.00 60.19 103 ILE A N 1
ATOM 814 C CA . ILE A 1 103 ? 17.327 22.910 -12.172 1.00 60.19 103 ILE A CA 1
ATOM 815 C C . ILE A 1 103 ? 18.788 22.652 -12.564 1.00 60.19 103 ILE A C 1
ATOM 817 O O . ILE A 1 103 ? 19.664 23.500 -12.473 1.00 60.19 103 ILE A O 1
ATOM 821 N N . GLY A 1 104 ? 19.084 21.402 -12.894 1.00 54.34 104 GLY A N 1
ATOM 822 C CA . GLY A 1 104 ? 20.333 20.982 -13.486 1.00 54.34 104 GLY A CA 1
ATOM 823 C C . GLY A 1 104 ? 20.056 20.754 -14.955 1.00 54.34 104 GLY A C 1
ATOM 824 O O . GLY A 1 104 ? 19.032 20.180 -15.323 1.00 54.34 104 GLY A O 1
ATOM 825 N N . LYS A 1 105 ? 20.993 21.139 -15.814 1.00 60.38 105 LYS A N 1
ATOM 826 C CA . LYS A 1 105 ? 21.068 20.658 -17.199 1.00 60.38 105 LYS A CA 1
ATOM 827 C C . LYS A 1 105 ? 21.427 19.156 -17.225 1.00 60.38 105 LYS A C 1
ATOM 829 O O . LYS A 1 105 ? 22.334 18.744 -17.942 1.00 60.38 105 LYS A O 1
ATOM 834 N N . ALA A 1 106 ? 20.760 18.332 -16.418 1.00 58.66 106 ALA A N 1
ATOM 835 C CA . ALA A 1 106 ? 20.862 16.888 -16.467 1.00 58.66 106 ALA A CA 1
ATOM 836 C C . ALA A 1 106 ? 20.083 16.446 -17.703 1.00 58.66 106 ALA A C 1
ATOM 838 O O . ALA A 1 106 ? 18.855 16.481 -17.738 1.00 58.66 106 ALA A O 1
ATOM 839 N N . ARG A 1 107 ? 20.824 16.133 -18.765 1.00 58.84 107 ARG A N 1
ATOM 840 C CA . ARG A 1 107 ? 20.260 15.587 -19.994 1.00 58.84 107 ARG A CA 1
ATOM 841 C C . ARG A 1 107 ? 19.500 14.320 -19.614 1.00 58.84 107 ARG A C 1
ATOM 843 O O . ARG A 1 107 ? 20.079 13.396 -19.044 1.00 58.84 107 ARG A O 1
ATOM 850 N N . VAL A 1 108 ? 18.204 14.346 -19.888 1.00 52.09 108 VAL A N 1
ATOM 851 C CA . VAL A 1 108 ? 17.287 13.212 -19.845 1.00 52.09 108 VAL A CA 1
ATOM 852 C C . VAL A 1 108 ? 17.990 12.012 -20.485 1.00 52.09 108 VAL A C 1
ATOM 854 O O . VAL A 1 108 ? 18.401 12.078 -21.642 1.00 52.09 108 VAL A O 1
ATOM 857 N N . ARG A 1 109 ? 18.184 10.929 -19.726 1.00 59.00 109 ARG A N 1
ATOM 858 C CA . ARG A 1 109 ? 18.378 9.616 -20.342 1.00 59.00 109 ARG A CA 1
ATOM 859 C C . ARG A 1 109 ? 16.986 9.190 -20.753 1.00 59.00 109 ARG A C 1
ATOM 861 O O . ARG A 1 109 ? 16.185 8.800 -19.911 1.00 59.00 109 ARG A O 1
ATOM 868 N N . GLU A 1 110 ? 16.681 9.403 -22.022 1.00 45.66 110 GLU A N 1
ATOM 869 C CA . GLU A 1 110 ? 15.457 8.904 -22.612 1.00 45.66 110 GLU A CA 1
ATOM 870 C C . GLU A 1 110 ? 15.487 7.385 -22.463 1.00 45.66 110 GLU A C 1
ATOM 872 O O . GLU A 1 110 ? 16.384 6.715 -22.979 1.00 45.66 110 GLU A O 1
ATOM 877 N N . THR A 1 111 ? 14.500 6.837 -21.758 1.00 47.31 111 THR A N 1
ATOM 878 C CA . THR A 1 111 ? 14.042 5.469 -22.000 1.00 47.31 111 THR A CA 1
ATOM 879 C C . THR A 1 111 ? 13.359 5.478 -23.368 1.00 47.31 111 THR A C 1
ATOM 881 O O . THR A 1 111 ? 12.142 5.403 -23.488 1.00 47.31 111 THR A O 1
ATOM 884 N N . GLY A 1 112 ? 14.161 5.688 -24.408 1.00 47.84 112 GLY A N 1
ATOM 885 C CA . GLY A 1 112 ? 13.827 5.388 -25.783 1.00 47.84 112 GLY A CA 1
ATOM 886 C C . GLY A 1 112 ? 14.163 3.925 -26.008 1.00 47.84 112 GLY A C 1
ATOM 887 O O . GLY A 1 112 ? 15.197 3.440 -25.547 1.00 47.84 112 GLY A O 1
ATOM 888 N N . ALA A 1 113 ? 13.243 3.221 -26.652 1.00 41.44 113 ALA A N 1
ATOM 889 C CA . ALA A 1 113 ? 13.363 1.828 -27.031 1.00 41.44 113 ALA A CA 1
ATOM 890 C C . ALA A 1 113 ? 14.788 1.442 -27.464 1.00 41.44 113 ALA A C 1
ATOM 892 O O . ALA A 1 113 ? 15.421 2.149 -28.239 1.00 41.44 113 ALA A O 1
ATOM 893 N N . SER A 1 114 ? 15.239 0.290 -26.965 1.00 42.28 114 SER A N 1
ATOM 894 C CA . SER A 1 114 ? 16.201 -0.599 -27.616 1.00 42.28 114 SER A CA 1
ATOM 895 C C . SER A 1 114 ? 17.369 0.070 -28.353 1.00 42.28 114 SER A C 1
ATOM 897 O O . SER A 1 114 ? 17.276 0.412 -29.525 1.00 42.28 114 SER A O 1
ATOM 899 N N . SER A 1 115 ? 18.520 0.091 -27.682 1.00 51.25 115 SER A N 1
ATOM 900 C CA . SER A 1 115 ? 19.796 -0.372 -28.244 1.00 51.25 115 SER A CA 1
ATOM 901 C C . SER A 1 115 ? 19.983 -0.243 -29.766 1.00 51.25 115 SER A C 1
ATOM 903 O O . SER A 1 115 ? 19.679 -1.172 -30.510 1.00 51.25 115 SER A O 1
ATOM 905 N N . SER A 1 116 ? 20.663 0.820 -30.194 1.00 50.06 116 SER A N 1
ATOM 906 C CA . SER A 1 116 ? 21.618 0.751 -31.308 1.00 50.06 116 SER A CA 1
ATOM 907 C C . SER A 1 116 ? 22.568 1.950 -31.249 1.00 50.06 116 SER A C 1
ATOM 909 O O . SER A 1 116 ? 22.333 3.003 -31.840 1.00 50.06 116 SER A O 1
ATOM 911 N N . ARG A 1 117 ? 23.667 1.808 -30.494 1.00 57.44 117 ARG A N 1
ATOM 912 C CA . ARG A 1 117 ? 24.856 2.671 -30.625 1.00 57.44 117 ARG A CA 1
ATOM 913 C C . ARG A 1 117 ? 25.614 2.262 -31.889 1.00 57.44 117 ARG A C 1
ATOM 915 O O . ARG A 1 117 ? 26.697 1.698 -31.817 1.00 57.44 117 ARG A O 1
ATOM 922 N N . SER A 1 118 ? 25.012 2.554 -33.026 1.00 49.53 118 SER A N 1
ATOM 923 C CA . SER A 1 118 ? 25.588 2.433 -34.358 1.00 49.53 118 SER A CA 1
ATOM 924 C C . SER A 1 118 ? 24.649 3.212 -35.292 1.00 49.53 118 SER A C 1
ATOM 926 O O . SER A 1 118 ? 23.445 3.021 -35.219 1.00 49.53 118 SER A O 1
ATOM 928 N N . THR A 1 119 ? 25.027 4.165 -36.146 1.00 60.75 119 THR A N 1
ATOM 929 C CA . THR A 1 119 ? 26.336 4.542 -36.698 1.00 60.75 119 THR A CA 1
ATOM 930 C C . THR A 1 119 ? 26.059 5.523 -37.848 1.00 60.75 119 THR A C 1
ATOM 932 O O . THR A 1 119 ? 25.817 5.139 -38.989 1.00 60.75 119 THR A O 1
ATOM 935 N N . THR A 1 120 ? 26.111 6.831 -37.588 1.00 54.69 120 THR A N 1
ATOM 936 C CA . THR A 1 120 ? 26.005 7.839 -38.665 1.00 54.69 120 THR A CA 1
ATOM 937 C C . THR A 1 120 ? 27.114 7.664 -39.715 1.00 54.69 120 THR A C 1
ATOM 939 O O . THR A 1 120 ? 26.898 7.918 -40.896 1.00 54.69 120 THR A O 1
ATOM 942 N N . GLY A 1 121 ? 28.287 7.169 -39.299 1.00 62.19 121 GLY A N 1
ATOM 943 C CA . GLY A 1 121 ? 29.387 6.809 -40.196 1.00 62.19 121 GLY A CA 1
ATOM 944 C C . GLY A 1 121 ? 29.101 5.585 -41.073 1.00 62.19 121 GLY A C 1
ATOM 945 O O . GLY A 1 121 ? 29.404 5.629 -42.259 1.00 62.19 121 GLY A O 1
ATOM 946 N N . GLU A 1 122 ? 28.475 4.530 -40.540 1.00 73.31 122 GLU A N 1
ATOM 947 C CA . GLU A 1 122 ? 28.152 3.333 -41.339 1.00 73.31 122 GLU A CA 1
ATOM 948 C C . GLU A 1 122 ? 27.011 3.612 -42.315 1.00 73.31 122 GLU A C 1
ATOM 950 O O . GLU A 1 122 ? 27.068 3.136 -43.439 1.00 73.31 122 GLU A O 1
ATOM 955 N N . VAL A 1 123 ? 26.022 4.441 -41.952 1.00 74.00 123 VAL A N 1
ATOM 956 C CA . VAL A 1 123 ? 24.986 4.867 -42.910 1.00 74.00 123 VAL A CA 1
ATOM 957 C C . VAL A 1 123 ? 25.607 5.657 -44.067 1.00 74.00 123 VAL A C 1
ATOM 959 O O . VAL A 1 123 ? 25.228 5.449 -45.218 1.00 74.00 123 VAL A O 1
ATOM 962 N N . ASN A 1 124 ? 26.587 6.525 -43.793 1.00 78.94 124 ASN A N 1
ATOM 963 C CA . ASN A 1 124 ? 27.300 7.252 -44.845 1.00 78.94 124 ASN A CA 1
ATOM 964 C C . ASN A 1 124 ? 28.177 6.325 -45.702 1.00 78.94 124 ASN A C 1
ATOM 966 O O . ASN A 1 124 ? 28.150 6.443 -46.922 1.00 78.94 124 ASN A O 1
ATOM 970 N N . ALA A 1 125 ? 28.892 5.373 -45.097 1.00 84.88 125 ALA A N 1
ATOM 971 C CA . ALA A 1 125 ? 29.690 4.390 -45.833 1.00 84.88 125 ALA A CA 1
ATOM 972 C C . ALA A 1 125 ? 28.813 3.484 -46.717 1.00 84.88 125 ALA A C 1
ATOM 974 O O . ALA A 1 125 ? 29.077 3.329 -47.907 1.00 84.88 125 ALA A O 1
ATOM 975 N N . LEU A 1 126 ? 27.708 2.970 -46.170 1.00 86.62 126 LEU A N 1
ATOM 976 C CA . LEU A 1 126 ? 26.750 2.139 -46.898 1.00 86.62 126 LEU A CA 1
ATOM 977 C C . LEU A 1 126 ? 26.112 2.901 -48.066 1.00 86.62 126 LEU A C 1
ATOM 979 O O . LEU A 1 126 ? 25.877 2.339 -49.134 1.00 86.62 126 LEU A O 1
ATOM 983 N N . LYS A 1 127 ? 25.851 4.200 -47.890 1.00 87.69 127 LYS A N 1
ATOM 984 C CA . LYS A 1 127 ? 25.307 5.054 -48.949 1.00 87.69 127 LYS A CA 1
ATOM 985 C C . LYS A 1 127 ? 26.272 5.197 -50.135 1.00 87.69 127 LYS A C 1
ATOM 987 O O . LYS A 1 127 ? 25.813 5.145 -51.277 1.00 87.69 127 LYS A O 1
ATOM 992 N N . GLU A 1 128 ? 27.573 5.335 -49.883 1.00 85.00 128 GLU A N 1
ATOM 993 C CA . GLU A 1 128 ? 28.606 5.380 -50.933 1.00 85.00 128 GLU A CA 1
ATOM 994 C C . GLU A 1 128 ? 28.754 4.028 -51.659 1.00 85.00 128 GLU A C 1
ATOM 996 O O . GLU A 1 128 ? 28.847 3.980 -52.892 1.00 85.00 128 GLU A O 1
ATOM 1001 N N . GLU A 1 129 ? 28.685 2.907 -50.933 1.00 87.88 129 GLU A N 1
ATOM 1002 C CA . GLU A 1 129 ? 28.707 1.571 -51.547 1.00 87.88 129 GLU A CA 1
ATOM 1003 C C . GLU A 1 129 ? 27.490 1.328 -52.450 1.00 87.88 129 GLU A C 1
ATOM 1005 O O . GLU A 1 129 ? 27.633 0.857 -53.583 1.00 87.88 129 GLU A O 1
ATOM 1010 N N . VAL A 1 130 ? 26.291 1.723 -52.006 1.00 87.75 130 VAL A N 1
ATOM 1011 C CA . VAL A 1 130 ? 25.064 1.612 -52.810 1.00 87.75 130 VAL A CA 1
ATOM 1012 C C . VAL A 1 130 ? 25.146 2.466 -54.079 1.00 87.75 130 VAL A C 1
ATOM 1014 O O . VAL A 1 130 ? 24.706 2.023 -55.144 1.00 87.75 130 VAL A O 1
ATOM 1017 N N . ALA A 1 131 ? 25.732 3.665 -54.013 1.00 89.25 131 ALA A N 1
ATOM 1018 C CA . ALA A 1 131 ? 25.940 4.501 -55.196 1.00 89.25 131 ALA A CA 1
ATOM 1019 C C . ALA A 1 131 ? 26.884 3.829 -56.211 1.00 89.25 131 ALA A C 1
ATOM 1021 O O . ALA A 1 131 ? 26.595 3.806 -57.412 1.00 89.25 131 ALA A O 1
ATOM 1022 N N . THR A 1 132 ? 27.964 3.216 -55.722 1.00 89.25 132 THR A N 1
ATOM 1023 C CA . THR A 1 132 ? 28.953 2.517 -56.553 1.00 89.25 132 THR A CA 1
ATOM 1024 C C . THR A 1 132 ? 28.356 1.283 -57.234 1.00 89.25 132 THR A C 1
ATOM 1026 O O . THR A 1 132 ? 28.462 1.137 -58.455 1.00 89.25 132 THR A O 1
ATOM 1029 N N . LEU A 1 133 ? 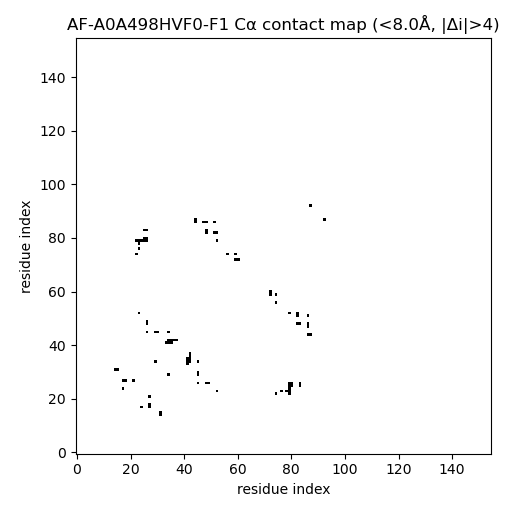27.657 0.427 -56.480 1.00 91.00 133 LEU A N 1
ATOM 1030 C CA . LEU A 1 133 ? 26.998 -0.770 -57.015 1.00 91.00 133 LEU A CA 1
ATOM 1031 C C . LEU A 1 133 ? 25.937 -0.419 -58.062 1.00 91.00 133 LEU A C 1
ATOM 1033 O O . LEU A 1 133 ? 25.857 -1.054 -59.114 1.00 91.00 133 LEU A O 1
ATOM 1037 N N . LYS A 1 134 ? 25.156 0.639 -57.822 1.00 89.12 134 LYS A N 1
ATOM 1038 C CA . LYS A 1 134 ? 24.151 1.108 -58.781 1.00 89.12 134 LYS A CA 1
ATOM 1039 C C . LYS A 1 134 ? 24.787 1.563 -60.100 1.00 89.12 134 LYS A C 1
ATOM 1041 O O . LYS A 1 134 ? 24.236 1.288 -61.164 1.00 89.12 134 LYS A O 1
ATOM 1046 N N . GLY A 1 135 ? 25.954 2.209 -60.051 1.00 88.00 135 GLY A N 1
ATOM 1047 C CA . GLY A 1 135 ? 26.721 2.577 -61.245 1.00 88.00 135 GLY A CA 1
ATOM 1048 C C . GLY A 1 135 ? 27.210 1.363 -62.042 1.00 88.00 135 GLY A C 1
ATOM 1049 O O . GLY A 1 135 ? 27.066 1.329 -63.266 1.00 88.00 135 GLY A O 1
ATOM 1050 N N . GLN A 1 136 ? 27.722 0.338 -61.353 1.00 88.25 136 GLN A N 1
ATOM 1051 C CA . GLN A 1 136 ? 28.157 -0.915 -61.984 1.00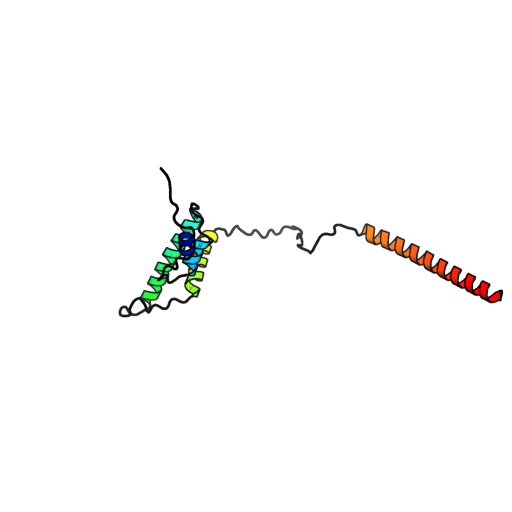 88.25 136 GLN A CA 1
ATOM 1052 C C . GLN A 1 136 ? 26.998 -1.647 -62.668 1.00 88.25 136 GLN A C 1
ATOM 1054 O O . GLN A 1 136 ? 27.153 -2.137 -63.786 1.00 88.25 136 GLN A O 1
ATOM 1059 N N . LEU A 1 137 ? 25.821 -1.659 -62.044 1.00 88.38 137 LEU A N 1
ATOM 1060 C CA . LEU A 1 137 ? 24.635 -2.325 -62.579 1.00 88.38 137 LEU A CA 1
ATOM 1061 C C . LEU A 1 137 ? 24.145 -1.660 -63.876 1.00 88.38 137 LEU A C 1
ATOM 1063 O O . LEU A 1 137 ? 23.834 -2.344 -64.846 1.00 88.38 137 LEU A O 1
ATOM 1067 N N . VAL A 1 138 ? 24.184 -0.324 -63.948 1.00 87.12 138 VAL A N 1
ATOM 1068 C CA . VAL A 1 138 ? 23.883 0.424 -65.185 1.00 87.12 138 VAL A CA 1
ATOM 1069 C C . VAL A 1 138 ? 24.917 0.146 -66.282 1.00 8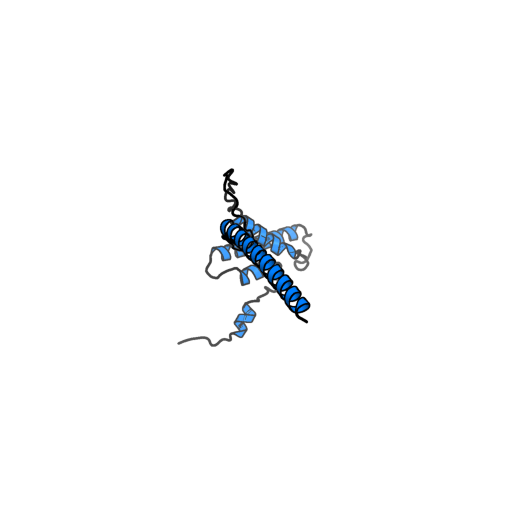7.12 138 VAL A C 1
ATOM 1071 O O . VAL A 1 138 ? 24.569 0.067 -67.461 1.00 87.12 138 VAL A O 1
ATOM 1074 N N . ALA A 1 139 ? 26.194 -0.001 -65.925 1.00 82.62 139 ALA A N 1
ATOM 1075 C CA . ALA A 1 139 ? 27.233 -0.354 -66.890 1.00 82.62 139 ALA A CA 1
ATOM 1076 C C . ALA A 1 139 ? 27.051 -1.786 -67.423 1.00 82.62 139 ALA A C 1
ATOM 1078 O O . ALA A 1 139 ? 27.218 -2.019 -68.622 1.00 82.62 139 ALA A O 1
ATOM 1079 N N . GLN A 1 140 ? 26.664 -2.725 -66.558 1.00 85.25 140 GLN A N 1
ATOM 1080 C CA . GLN A 1 140 ? 26.388 -4.107 -66.939 1.00 85.25 140 GLN A CA 1
ATOM 1081 C C . GLN A 1 140 ? 25.146 -4.210 -67.833 1.00 85.25 140 GLN A C 1
ATOM 1083 O O . GLN A 1 140 ? 25.194 -4.890 -68.854 1.00 85.25 140 GLN A O 1
ATOM 1088 N N . ASP A 1 141 ? 24.071 -3.488 -67.512 1.00 84.50 141 ASP A N 1
ATOM 1089 C CA . ASP A 1 141 ? 22.850 -3.443 -68.326 1.00 84.50 141 ASP A CA 1
ATOM 1090 C C . ASP A 1 141 ? 23.134 -2.927 -69.748 1.00 84.50 141 ASP A C 1
ATOM 1092 O O . ASP A 1 141 ? 22.732 -3.537 -70.740 1.00 84.50 141 ASP A O 1
ATOM 1096 N N . LYS A 1 142 ? 23.957 -1.875 -69.871 1.00 82.00 142 LYS A N 1
ATOM 1097 C CA . LYS A 1 142 ? 24.424 -1.376 -71.175 1.00 82.00 142 LYS A CA 1
ATOM 1098 C C . LYS A 1 142 ? 25.234 -2.415 -71.950 1.00 82.00 142 LYS A C 1
ATOM 1100 O O . LYS A 1 142 ? 25.055 -2.528 -73.161 1.00 82.00 142 LYS A O 1
ATOM 1105 N N . GLN A 1 143 ? 26.104 -3.174 -71.282 1.00 77.94 143 GLN A N 1
ATOM 1106 C CA . GLN A 1 143 ? 26.871 -4.239 -71.936 1.00 77.94 143 GLN A CA 1
ATOM 1107 C C . GLN A 1 143 ? 25.976 -5.392 -72.396 1.00 77.94 143 GLN A C 1
ATOM 1109 O O . GLN A 1 143 ? 26.151 -5.886 -73.508 1.00 77.94 143 GLN A O 1
ATOM 1114 N N . ILE A 1 144 ? 25.000 -5.801 -71.581 1.00 81.69 144 ILE A N 1
ATOM 1115 C CA . ILE A 1 144 ? 24.033 -6.843 -71.947 1.00 81.69 144 ILE A CA 1
ATOM 1116 C C . ILE A 1 144 ? 23.208 -6.384 -73.151 1.00 81.69 144 ILE A C 1
ATOM 1118 O O . ILE A 1 144 ? 23.075 -7.134 -74.120 1.00 81.69 144 ILE A O 1
ATOM 1122 N N . LYS A 1 145 ? 22.731 -5.134 -73.142 1.00 76.31 145 LYS A N 1
ATOM 1123 C CA . LYS A 1 145 ? 21.978 -4.556 -74.256 1.00 76.31 145 LYS A CA 1
ATOM 1124 C C . LYS A 1 145 ? 22.804 -4.528 -75.543 1.00 76.31 145 LYS A C 1
ATOM 1126 O O . LYS A 1 145 ? 22.367 -5.087 -76.546 1.00 76.31 145 LYS A O 1
ATOM 1131 N N . ALA A 1 146 ? 24.025 -3.993 -75.495 1.00 75.88 146 ALA A N 1
ATOM 1132 C CA . ALA A 1 146 ? 24.919 -3.940 -76.653 1.00 75.88 146 ALA A CA 1
ATOM 1133 C C . ALA A 1 146 ? 25.261 -5.338 -77.200 1.00 75.88 146 ALA A C 1
ATOM 1135 O O . ALA A 1 146 ? 25.277 -5.551 -78.412 1.00 75.88 146 ALA A O 1
ATOM 1136 N N . LYS A 1 147 ? 25.480 -6.321 -76.316 1.00 74.75 147 LYS A N 1
ATOM 1137 C CA . LYS A 1 147 ? 25.749 -7.709 -76.712 1.00 74.75 147 LYS A CA 1
ATOM 1138 C C . LYS A 1 147 ? 24.524 -8.374 -77.348 1.00 74.75 147 LYS A C 1
ATOM 1140 O O . LYS A 1 147 ? 24.668 -9.092 -78.333 1.00 74.75 147 LYS A O 1
ATOM 1145 N N . SER A 1 148 ? 23.322 -8.111 -76.830 1.00 68.62 148 SER A N 1
ATOM 1146 C CA . SER A 1 148 ? 22.078 -8.620 -77.420 1.00 68.62 148 SER A CA 1
ATOM 1147 C C . SER A 1 148 ? 21.774 -8.001 -78.791 1.00 68.62 148 SER A C 1
ATOM 1149 O O . SER A 1 148 ? 21.278 -8.698 -79.672 1.00 68.62 148 SER A O 1
ATOM 1151 N N . GLU A 1 149 ? 22.133 -6.732 -79.011 1.00 72.31 149 GLU A N 1
ATOM 1152 C CA . GLU A 1 149 ? 22.021 -6.064 -80.314 1.00 72.31 149 GLU A CA 1
ATOM 1153 C C . GLU A 1 149 ? 23.037 -6.615 -81.329 1.00 72.31 149 GLU A C 1
ATOM 1155 O O . GLU A 1 149 ? 22.664 -6.881 -82.471 1.00 72.31 149 GLU A O 1
ATOM 1160 N N . GLN A 1 150 ? 24.284 -6.890 -80.918 1.00 67.00 150 GLN A N 1
ATOM 1161 C CA . GLN A 1 150 ? 25.277 -7.546 -81.783 1.00 67.00 150 GLN A CA 1
ATOM 1162 C C . GLN A 1 150 ? 24.861 -8.962 -82.200 1.00 67.00 150 GLN A C 1
ATOM 1164 O O . GLN A 1 150 ? 24.978 -9.308 -83.373 1.00 67.00 150 GLN A O 1
ATOM 1169 N N . MET A 1 151 ? 24.313 -9.764 -81.280 1.00 61.38 151 MET A N 1
ATOM 1170 C CA . MET A 1 151 ? 23.804 -11.103 -81.610 1.00 61.38 151 MET A CA 1
ATOM 1171 C C . MET A 1 151 ? 22.630 -11.064 -82.598 1.00 61.38 151 MET A C 1
ATOM 1173 O O . MET A 1 151 ? 22.438 -12.007 -83.359 1.00 61.38 151 MET A O 1
ATOM 1177 N N . LYS A 1 152 ? 21.856 -9.973 -82.612 1.00 60.25 152 LYS A N 1
ATOM 1178 C CA . LYS A 1 152 ? 20.707 -9.790 -83.508 1.00 60.25 152 LYS A CA 1
ATOM 1179 C C . LYS A 1 152 ? 21.094 -9.294 -84.905 1.00 60.25 152 LYS A C 1
ATOM 1181 O O . LYS A 1 152 ? 20.296 -9.429 -85.820 1.00 60.25 152 LYS A O 1
ATOM 1186 N N . ALA A 1 153 ? 22.292 -8.726 -85.062 1.00 61.09 153 ALA A N 1
ATOM 1187 C CA . ALA A 1 153 ? 22.834 -8.265 -86.342 1.00 61.09 153 ALA A CA 1
ATOM 1188 C C . ALA A 1 153 ? 23.691 -9.325 -87.067 1.00 61.09 153 ALA A C 1
ATOM 1190 O O . ALA A 1 153 ? 24.108 -9.100 -88.200 1.00 61.09 153 ALA A O 1
ATOM 1191 N N . GLN A 1 154 ? 23.983 -10.456 -86.412 1.00 55.66 154 GLN A N 1
ATOM 1192 C CA . GLN A 1 154 ? 24.712 -11.598 -86.987 1.00 55.66 154 GLN A CA 1
ATOM 1193 C C . GLN A 1 154 ? 23.807 -12.791 -87.347 1.00 55.66 154 GLN A C 1
ATOM 1195 O O . GLN A 1 154 ? 24.324 -13.826 -87.770 1.00 55.66 154 GLN A O 1
ATOM 1200 N N . SER A 1 155 ? 22.487 -12.655 -87.180 1.00 50.19 155 SER A N 1
ATOM 1201 C CA . SER A 1 155 ? 21.474 -13.601 -87.665 1.00 50.19 155 SER A CA 1
ATOM 1202 C C . SER A 1 155 ? 20.685 -12.996 -88.814 1.00 50.19 155 SER A C 1
ATOM 1204 O O . SER A 1 155 ? 20.135 -13.816 -89.580 1.00 50.19 155 SER A O 1
#

Organism: Malus domestica (NCBI:txid3750)

Secondary structure (DSSP, 8-state):
-------HHHHHHGGG---TT-S-HHHHHHHHHH--TT-HHHHHHHHHHHHHHHHHHHHHHHHS-TTS-GGG----TTHHHHHHHHHHHHHHGGG-----------------SS-----HHHHHHHHHHHHHHHHHHHHHHHHHHHHHHHHHH--

Solvent-accessible surface area (backbone atoms only — not comparable to full-atom values): 9794 Å² total; per-residue (Å²): 134,88,78,86,92,76,60,75,66,62,58,58,61,63,73,60,67,68,61,89,82,61,92,35,67,55,54,56,49,42,47,72,77,64,40,49,91,92,39,68,66,42,48,51,50,50,52,51,34,52,56,48,50,54,50,53,52,52,53,57,56,69,76,46,71,96,85,65,67,84,86,73,69,82,70,64,82,63,53,30,56,50,44,48,50,50,48,49,41,67,70,52,55,76,67,65,63,79,78,73,79,64,97,56,95,69,75,78,81,72,91,61,82,76,91,68,101,68,52,77,65,54,55,53,53,52,50,54,51,52,53,51,54,54,53,52,50,55,52,50,51,51,51,54,51,54,52,54,52,54,60,63,74,76,110

Foldseek 3Di:
DDDDPPDPPVVVVVLDPPVPPDPAVPLVPLCSPPQDPPPPVSVVLSVQLVVVSVVVLVVQVVVDDPPDDSVPSDDDRCVNVVSSVVSCCVVCVVPVPPPCPDPDPPPDPDPDDDDDPDDPPVVVVVVVVVVVVVVVVVVVVVVVVVVVVVVVVVD

Mean predicted aligned error: 20.33 Å